Protein AF-A0A7V9AIG6-F1 (afdb_monomer_lite)

Radius of gyration: 35.74 Å; chains: 1; bounding box: 87×29×85 Å

Sequence (107 aa):
FKVLAILLLLLLIAEIVLGLVTQGREAVPTLLVEATRLIVFAGLLWGAGDMTLMLIESNHDLRATRILVGRLNGRVTNLSERLDAATAQFGGGPPPAAPPSRDPPRT

Structure (mmCIF, N/CA/C/O backbone):
data_AF-A0A7V9AIG6-F1
#
_entry.id   AF-A0A7V9AIG6-F1
#
loop_
_atom_site.group_PDB
_atom_site.id
_atom_site.type_symbol
_atom_site.label_atom_id
_atom_site.label_alt_id
_atom_site.label_comp_id
_atom_site.label_asym_id
_atom_site.label_entity_id
_atom_site.label_seq_id
_atom_site.pdbx_PDB_ins_code
_atom_site.Cartn_x
_atom_site.Cartn_y
_atom_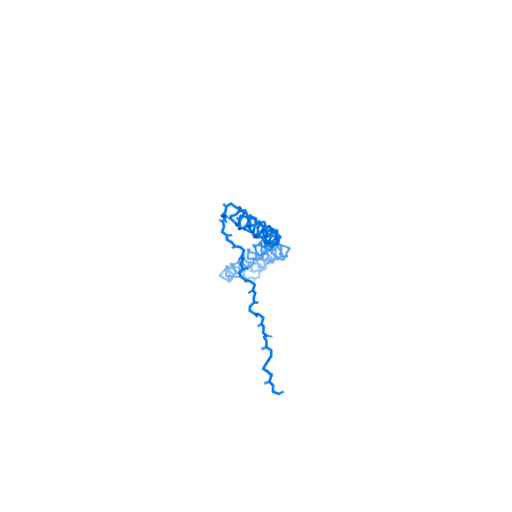site.Cartn_z
_atom_site.occupancy
_atom_site.B_iso_or_equiv
_atom_site.auth_seq_id
_atom_site.auth_comp_id
_atom_site.auth_asym_id
_atom_site.auth_atom_id
_atom_site.pdbx_PDB_model_num
ATOM 1 N N . PHE A 1 1 ? -0.105 -9.944 1.182 1.00 82.81 1 PHE A N 1
ATOM 2 C CA . PHE A 1 1 ? -0.010 -8.732 2.029 1.00 82.81 1 PHE A CA 1
ATOM 3 C C . PHE A 1 1 ? -1.371 -8.169 2.425 1.00 82.81 1 PHE A C 1
ATOM 5 O O . PHE A 1 1 ? -1.624 -8.095 3.619 1.00 82.81 1 PHE A O 1
AT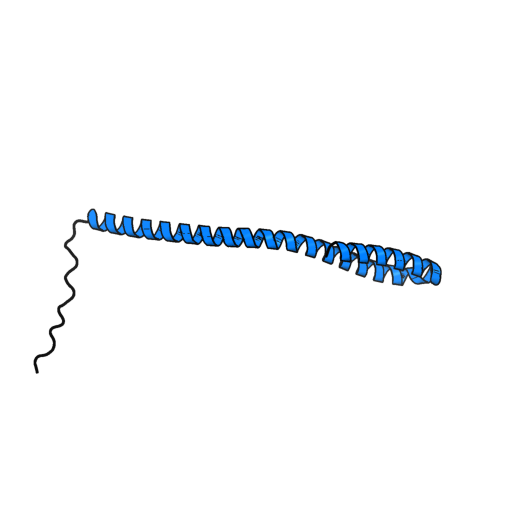OM 12 N N . LYS A 1 2 ? -2.286 -7.890 1.481 1.00 90.75 2 LYS A N 1
ATOM 13 C CA . LYS A 1 2 ? -3.661 -7.432 1.791 1.00 90.75 2 LYS A CA 1
ATOM 14 C C . LYS A 1 2 ? -4.419 -8.356 2.762 1.00 90.75 2 LYS A C 1
ATOM 16 O O . LYS A 1 2 ? -5.017 -7.871 3.710 1.00 90.75 2 LYS A O 1
ATOM 21 N N . VAL A 1 3 ? -4.301 -9.679 2.5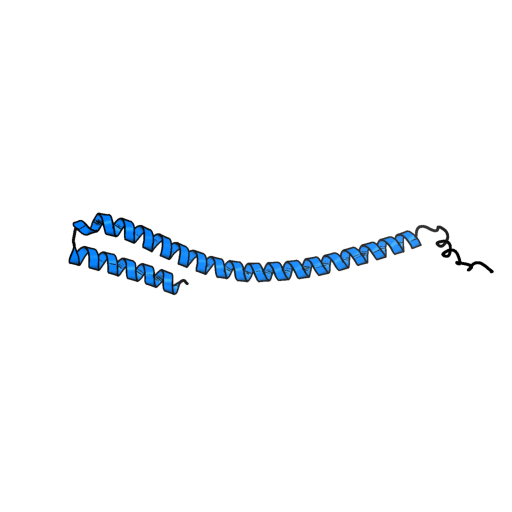99 1.00 94.75 3 VAL A N 1
ATOM 22 C CA . VAL A 1 3 ? -4.901 -10.661 3.528 1.00 94.75 3 VAL A CA 1
ATOM 23 C C . VAL A 1 3 ? -4.399 -10.472 4.961 1.00 94.75 3 VAL A C 1
ATOM 25 O O . VAL A 1 3 ? -5.198 -10.430 5.882 1.00 94.75 3 VAL A O 1
ATOM 28 N N . LEU A 1 4 ? -3.091 -10.297 5.158 1.00 95.31 4 LEU A N 1
ATOM 29 C CA . LEU A 1 4 ? -2.516 -10.108 6.490 1.00 95.31 4 LEU A CA 1
ATOM 30 C C . LEU A 1 4 ? -2.933 -8.761 7.109 1.00 95.31 4 LEU A C 1
ATOM 32 O O . LEU A 1 4 ? -3.209 -8.715 8.300 1.00 95.31 4 LEU A O 1
ATOM 36 N N . ALA A 1 5 ? -3.068 -7.693 6.312 1.00 94.88 5 ALA A N 1
ATOM 37 C CA . ALA A 1 5 ? -3.640 -6.425 6.781 1.00 94.88 5 ALA A CA 1
ATOM 38 C C . ALA A 1 5 ? -5.093 -6.590 7.264 1.00 94.88 5 ALA A C 1
ATOM 40 O O . ALA A 1 5 ? -5.457 -6.076 8.318 1.00 94.88 5 ALA A O 1
ATOM 41 N N . ILE A 1 6 ? -5.907 -7.350 6.521 1.00 96.62 6 ILE A N 1
ATOM 42 C CA . ILE A 1 6 ? -7.284 -7.679 6.915 1.00 96.62 6 ILE A CA 1
ATOM 43 C C . ILE A 1 6 ? -7.286 -8.514 8.198 1.00 96.62 6 ILE A C 1
ATOM 45 O O . ILE A 1 6 ? -8.064 -8.233 9.104 1.00 96.62 6 ILE A O 1
ATOM 49 N N . LEU A 1 7 ? -6.392 -9.498 8.312 1.00 97.06 7 LEU A N 1
ATOM 50 C CA . LEU A 1 7 ? -6.250 -10.291 9.532 1.00 97.06 7 LEU A CA 1
ATOM 51 C C . LEU A 1 7 ? -5.872 -9.421 10.736 1.00 97.06 7 LEU A C 1
ATOM 53 O O . LEU A 1 7 ? -6.442 -9.626 11.798 1.00 97.06 7 LEU A O 1
ATOM 57 N N . LEU A 1 8 ? -4.988 -8.427 10.586 1.00 96.44 8 LEU A N 1
ATOM 58 C CA . LEU A 1 8 ? -4.660 -7.487 11.670 1.00 96.44 8 LEU A CA 1
ATOM 59 C C . LEU A 1 8 ? -5.864 -6.638 12.094 1.00 96.44 8 LEU A C 1
ATOM 61 O O . LEU A 1 8 ? -6.053 -6.406 13.283 1.00 96.44 8 LEU A O 1
ATOM 65 N N . LEU A 1 9 ? -6.698 -6.210 11.146 1.00 96.19 9 LEU A N 1
ATOM 66 C CA . LEU A 1 9 ? -7.955 -5.511 11.436 1.00 96.19 9 LEU A CA 1
ATOM 67 C C . LEU A 1 9 ? -8.954 -6.406 12.180 1.00 96.19 9 LEU A C 1
ATOM 69 O O . LEU A 1 9 ? -9.600 -5.956 13.121 1.00 96.19 9 LEU A O 1
ATOM 73 N N . LEU A 1 10 ? -9.058 -7.679 11.797 1.00 97.69 10 LEU A N 1
ATOM 74 C CA . LEU A 1 10 ? -9.880 -8.650 12.522 1.00 97.69 10 LEU A CA 1
ATOM 75 C C . LEU A 1 10 ? -9.332 -8.908 13.929 1.00 97.69 10 LEU A C 1
ATOM 77 O O . LEU A 1 10 ? -10.108 -8.969 14.881 1.00 97.69 10 LEU A O 1
ATOM 81 N N . LEU A 1 11 ? -8.008 -9.004 14.070 1.00 96.94 11 LEU A N 1
ATOM 82 C CA . LEU A 1 11 ? -7.348 -9.160 15.363 1.00 96.94 11 LEU A CA 1
ATOM 83 C C . LEU A 1 11 ? -7.617 -7.952 16.266 1.00 96.94 11 LEU A C 1
ATOM 85 O O . LEU A 1 11 ? -7.957 -8.131 17.426 1.00 96.94 11 LEU A O 1
ATOM 89 N N . LEU A 1 12 ? -7.553 -6.737 15.716 1.00 96.56 12 LEU A N 1
ATOM 90 C CA . LEU A 1 12 ? -7.886 -5.506 16.428 1.00 96.56 12 LEU A CA 1
ATOM 91 C C . LEU A 1 12 ? -9.319 -5.528 16.975 1.00 96.56 12 LEU A C 1
ATOM 93 O O . LEU A 1 12 ? -9.552 -5.161 18.123 1.00 96.56 12 LEU A O 1
ATOM 97 N N . ILE A 1 13 ? -10.286 -5.972 16.170 1.00 97.19 13 ILE A N 1
ATOM 98 C CA . ILE A 1 13 ? -11.676 -6.098 16.627 1.00 97.19 13 ILE A CA 1
ATOM 99 C C . ILE A 1 13 ? -11.763 -7.113 17.773 1.00 97.19 13 ILE A C 1
ATOM 101 O O . ILE A 1 13 ? -12.428 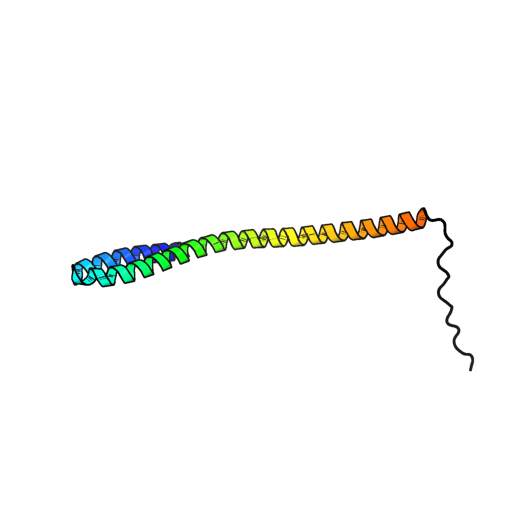-6.846 18.774 1.00 97.19 13 ILE A O 1
ATOM 105 N N . ALA A 1 14 ? -11.074 -8.251 17.652 1.00 96.62 14 ALA A N 1
ATOM 106 C CA . ALA A 1 14 ? -11.033 -9.260 18.704 1.00 96.62 14 ALA A CA 1
ATOM 107 C C . ALA A 1 14 ? -10.414 -8.716 20.004 1.00 96.62 14 ALA A C 1
ATOM 109 O O . ALA A 1 14 ? -10.988 -8.928 21.069 1.00 96.62 14 ALA A O 1
ATOM 110 N N . GLU A 1 15 ? -9.308 -7.974 19.917 1.00 94.44 15 GLU A N 1
ATOM 111 C CA . GLU A 1 15 ? -8.620 -7.333 21.048 1.00 94.44 15 GLU A CA 1
ATOM 112 C C . GLU A 1 15 ? -9.541 -6.349 21.777 1.00 94.44 15 GLU A C 1
ATOM 114 O O . GLU A 1 15 ? -9.682 -6.408 22.995 1.00 94.44 15 GLU A O 1
ATOM 119 N N . ILE A 1 16 ? -10.242 -5.489 21.028 1.00 94.50 16 ILE A N 1
ATOM 120 C CA . ILE A 1 16 ? -11.191 -4.522 21.595 1.00 94.50 16 ILE A CA 1
ATOM 121 C C . ILE A 1 16 ? -12.307 -5.247 22.351 1.00 94.50 16 ILE A C 1
ATOM 123 O O . ILE A 1 16 ? -12.639 -4.865 23.474 1.00 94.50 16 ILE A O 1
ATOM 127 N N . VAL A 1 17 ? -12.876 -6.305 21.763 1.00 95.94 17 VAL A N 1
ATOM 128 C CA . VAL A 1 17 ? -13.934 -7.096 22.408 1.00 95.94 17 VAL A CA 1
ATOM 129 C C . VAL A 1 17 ? -13.403 -7.794 23.662 1.00 95.94 17 VAL A C 1
ATOM 131 O O . VAL A 1 17 ? -14.029 -7.690 24.715 1.00 95.94 17 VAL A O 1
ATOM 134 N N . LEU A 1 18 ? -12.247 -8.462 23.590 1.00 94.44 18 LEU A N 1
ATOM 135 C CA . LEU A 1 18 ? -11.650 -9.151 24.738 1.00 94.44 18 LEU A CA 1
ATOM 136 C C . LEU A 1 18 ? -11.283 -8.181 25.864 1.00 94.44 18 LEU A C 1
ATOM 138 O O . LEU A 1 18 ? -11.596 -8.447 27.025 1.00 94.44 18 LEU A O 1
ATOM 142 N N . GLY A 1 19 ? -10.650 -7.055 25.538 1.00 92.31 19 GLY A N 1
ATOM 143 C CA . GLY A 1 19 ? -10.250 -6.041 26.512 1.00 92.31 19 GLY A CA 1
ATOM 144 C C . GLY A 1 19 ? -11.455 -5.441 27.232 1.00 92.31 19 GLY A C 1
ATOM 145 O O . GLY A 1 19 ? -11.460 -5.339 28.459 1.00 92.31 19 GLY A O 1
ATOM 146 N N . LEU A 1 20 ? -12.532 -5.143 26.498 1.00 93.75 20 LEU A N 1
ATOM 147 C CA . LEU A 1 20 ? -13.775 -4.647 27.094 1.00 93.75 20 LEU A CA 1
ATOM 148 C C . LEU A 1 20 ? -14.478 -5.701 27.959 1.00 93.75 20 LEU A C 1
ATOM 150 O O . LEU A 1 20 ? -14.985 -5.360 29.024 1.00 93.75 20 LEU A O 1
ATOM 154 N N . VAL A 1 21 ? -14.508 -6.968 27.535 1.00 95.69 21 VAL A N 1
ATOM 155 C CA . VAL A 1 21 ? -15.159 -8.053 28.294 1.00 95.69 21 VAL A CA 1
ATOM 156 C C . VAL A 1 21 ? -14.398 -8.391 29.579 1.00 95.69 21 VAL A C 1
ATOM 158 O O . VAL A 1 21 ? -15.024 -8.686 30.593 1.00 95.69 21 VAL A O 1
ATOM 161 N N . THR A 1 22 ? -13.064 -8.359 29.555 1.00 94.31 22 THR A N 1
ATOM 162 C CA . THR A 1 22 ? -12.231 -8.811 30.684 1.00 94.31 22 THR A CA 1
ATOM 163 C C . THR A 1 22 ? -11.918 -7.712 31.695 1.00 94.31 22 THR A C 1
ATOM 165 O O . THR A 1 22 ? -11.910 -7.974 32.894 1.00 94.31 22 THR A O 1
ATOM 168 N N . GLN A 1 23 ? -11.657 -6.491 31.227 1.00 90.19 23 GLN A N 1
ATOM 169 C CA . GLN A 1 23 ? -11.136 -5.384 32.040 1.00 90.19 23 GLN A CA 1
ATOM 170 C C . GLN A 1 23 ? -12.044 -4.141 31.996 1.00 90.19 23 GLN A C 1
ATOM 172 O O . GLN A 1 23 ? -11.865 -3.193 32.763 1.00 90.19 23 GLN A O 1
ATOM 177 N N . GLY A 1 24 ? -13.048 -4.116 31.113 1.00 90.12 24 GLY A N 1
ATOM 178 C CA . GLY A 1 24 ? -14.030 -3.038 31.048 1.00 90.12 24 GLY A CA 1
ATOM 179 C C . GLY A 1 24 ? -13.401 -1.676 30.744 1.00 90.12 24 GLY A C 1
ATOM 180 O O . GLY A 1 24 ? -12.723 -1.493 29.735 1.00 90.12 24 GLY A O 1
ATOM 181 N N . ARG A 1 25 ? -13.660 -0.687 31.609 1.00 89.75 25 ARG A N 1
ATOM 182 C CA . ARG A 1 25 ? -13.190 0.699 31.417 1.00 89.75 25 ARG A CA 1
ATOM 183 C C . ARG A 1 25 ? -11.697 0.885 31.681 1.00 89.75 25 ARG A C 1
ATOM 185 O O . ARG A 1 25 ? -11.132 1.856 31.188 1.00 89.75 25 ARG A O 1
ATOM 192 N N . GLU A 1 26 ? -11.062 -0.022 32.415 1.00 92.19 26 GLU A N 1
ATOM 193 C CA . GLU A 1 26 ? -9.629 0.074 32.720 1.00 92.19 26 GLU A CA 1
ATOM 194 C C . GLU A 1 26 ? -8.755 -0.250 31.500 1.00 92.19 26 GLU A C 1
ATOM 196 O O . GLU A 1 26 ? -7.648 0.269 31.386 1.00 92.19 26 GLU A O 1
ATOM 201 N N . ALA A 1 27 ? -9.279 -1.013 30.533 1.00 90.38 27 ALA A N 1
ATOM 202 C CA . ALA A 1 27 ? -8.572 -1.339 29.294 1.00 90.38 27 ALA A CA 1
ATOM 203 C C . ALA A 1 27 ? -8.500 -0.181 28.288 1.00 90.38 27 ALA A C 1
ATOM 205 O O . ALA A 1 27 ? -7.683 -0.223 27.372 1.00 90.38 27 ALA A O 1
ATOM 206 N N . VAL A 1 28 ? -9.335 0.855 28.427 1.00 91.25 28 VAL A N 1
ATOM 207 C CA . VAL A 1 28 ? -9.454 1.956 27.451 1.00 91.25 28 VAL A CA 1
ATOM 208 C C . VAL A 1 28 ? -8.108 2.609 27.086 1.00 91.25 28 VAL A C 1
ATOM 210 O O . VAL A 1 28 ? -7.828 2.710 25.890 1.00 91.25 28 VAL A O 1
ATOM 213 N N . PRO A 1 29 ? -7.252 3.041 28.037 1.00 92.06 29 PRO A N 1
ATOM 214 C CA . PRO A 1 29 ? -5.962 3.642 27.688 1.00 92.06 29 PRO A CA 1
ATOM 215 C C . PRO A 1 29 ? -5.031 2.678 26.936 1.00 92.06 29 PRO A C 1
ATOM 217 O O . PRO A 1 29 ? -4.395 3.088 25.966 1.00 92.06 29 PRO A O 1
ATOM 220 N N . THR A 1 30 ? -4.983 1.402 27.326 1.00 93.50 30 THR A N 1
ATOM 221 C CA . THR A 1 30 ? -4.145 0.383 26.669 1.00 93.50 30 THR A CA 1
ATOM 222 C C . THR A 1 30 ? -4.646 0.067 25.261 1.00 93.50 30 THR A C 1
ATOM 224 O O . THR A 1 30 ? -3.875 0.125 24.301 1.00 93.50 30 THR A O 1
ATOM 227 N N . LEU A 1 31 ? -5.955 -0.163 25.117 1.00 92.50 31 LEU A N 1
ATOM 228 C CA . LEU A 1 31 ? -6.597 -0.463 23.839 1.00 92.50 31 LEU A CA 1
ATOM 229 C C . LEU A 1 31 ? -6.387 0.655 22.819 1.00 92.50 31 LEU A C 1
ATOM 231 O O . LEU A 1 31 ? -6.210 0.366 21.644 1.00 92.50 31 LEU A O 1
ATOM 235 N N . LEU A 1 32 ? -6.363 1.927 23.232 1.00 94.25 32 LEU A N 1
ATOM 236 C CA . LEU A 1 32 ? -6.091 3.040 22.315 1.00 94.25 32 LEU A CA 1
ATOM 237 C C . LEU A 1 32 ? -4.673 2.988 21.732 1.00 94.25 32 LEU A C 1
ATOM 239 O O . LEU A 1 32 ? -4.484 3.230 20.535 1.00 94.25 32 LEU A O 1
ATOM 243 N N . VAL A 1 33 ? -3.677 2.661 22.558 1.00 95.62 33 VAL A N 1
ATOM 244 C CA . VAL A 1 33 ? -2.278 2.549 22.121 1.00 95.62 33 VAL A CA 1
ATOM 245 C C . VAL A 1 33 ? -2.105 1.353 21.186 1.00 95.62 33 VAL A C 1
ATOM 247 O O . VAL A 1 33 ? -1.546 1.493 20.093 1.00 95.62 33 VAL A O 1
ATOM 250 N N . GLU A 1 34 ? -2.626 0.190 21.573 1.00 94.31 34 GLU A N 1
ATOM 251 C CA . GLU A 1 34 ? -2.554 -1.032 20.766 1.00 94.31 34 GLU A CA 1
ATOM 252 C C . GLU A 1 34 ? -3.342 -0.902 19.462 1.00 94.31 34 GLU A C 1
ATOM 254 O O . GLU A 1 34 ? -2.823 -1.246 18.396 1.00 94.31 34 GLU A O 1
ATOM 259 N N . ALA A 1 35 ? -4.535 -0.303 19.509 1.00 95.25 35 ALA A N 1
ATOM 260 C CA . ALA A 1 35 ? -5.341 -0.031 18.326 1.00 95.25 35 ALA A CA 1
ATOM 261 C C . ALA A 1 35 ? -4.612 0.865 17.337 1.00 95.25 35 ALA A C 1
ATOM 263 O O . ALA A 1 35 ? -4.548 0.546 16.151 1.00 95.25 35 ALA A O 1
ATOM 264 N N . THR A 1 36 ? -4.004 1.951 17.815 1.00 96.75 36 THR A N 1
ATOM 265 C CA . THR A 1 36 ? -3.224 2.852 16.960 1.00 96.75 36 THR A CA 1
ATOM 266 C C . THR A 1 36 ? -2.098 2.093 16.264 1.00 96.75 36 THR A C 1
ATOM 268 O O . THR A 1 36 ? -1.926 2.203 15.049 1.00 96.75 36 THR A O 1
ATOM 271 N N . ARG A 1 37 ? -1.362 1.261 17.009 1.00 96.19 37 ARG A N 1
ATOM 272 C CA . ARG A 1 37 ? -0.272 0.450 16.458 1.00 96.19 37 ARG A CA 1
ATOM 273 C C . ARG A 1 37 ? -0.778 -0.526 15.394 1.00 96.19 37 ARG A C 1
ATOM 275 O O . ARG A 1 37 ? -0.205 -0.576 14.307 1.00 96.19 37 ARG A O 1
ATOM 282 N N . LEU A 1 38 ? -1.847 -1.269 15.678 1.00 96.56 38 LEU A N 1
ATOM 283 C CA . LEU A 1 38 ? -2.430 -2.237 14.745 1.00 96.56 38 LEU A CA 1
ATOM 284 C C . LEU A 1 38 ? -2.985 -1.564 13.486 1.00 96.56 38 LEU A C 1
ATOM 286 O O . LEU A 1 38 ? -2.743 -2.062 12.387 1.00 96.56 38 LEU A O 1
ATOM 290 N N . ILE A 1 39 ? -3.648 -0.412 13.619 1.00 97.06 39 ILE A N 1
ATOM 291 C CA . ILE A 1 39 ? -4.153 0.375 12.483 1.00 97.06 39 ILE A CA 1
ATOM 292 C C . ILE A 1 39 ? -2.997 0.832 11.592 1.00 97.06 39 ILE A C 1
ATOM 294 O O . ILE A 1 39 ? -3.054 0.651 10.375 1.00 97.06 39 ILE A O 1
ATOM 298 N N . VAL A 1 40 ? -1.929 1.379 12.179 1.00 97.62 40 VAL A N 1
ATOM 299 C CA . VAL A 1 40 ? -0.749 1.817 11.420 1.00 97.62 40 VAL A CA 1
ATOM 300 C C . VAL A 1 40 ? -0.102 0.634 10.700 1.00 97.62 40 VAL A C 1
ATOM 302 O O . VAL A 1 40 ? 0.158 0.727 9.502 1.00 97.62 40 VAL A O 1
ATOM 305 N N . PHE A 1 41 ? 0.104 -0.502 11.373 1.00 97.44 41 PHE A N 1
ATOM 306 C CA . PHE A 1 41 ? 0.662 -1.696 10.728 1.00 97.44 41 PHE A CA 1
ATOM 307 C C . PHE A 1 41 ? -0.229 -2.236 9.609 1.00 97.44 41 PHE A C 1
ATOM 309 O O . PHE A 1 41 ? 0.283 -2.585 8.545 1.00 97.44 41 PHE A O 1
ATOM 316 N N . ALA A 1 42 ? -1.546 -2.279 9.810 1.00 97.00 42 ALA A N 1
ATOM 317 C CA . ALA A 1 42 ? -2.490 -2.710 8.785 1.00 97.00 42 ALA A CA 1
ATOM 318 C C . ALA A 1 42 ? -2.444 -1.783 7.560 1.00 97.00 42 ALA A C 1
ATOM 320 O O . ALA A 1 42 ? -2.346 -2.266 6.431 1.00 97.00 42 ALA A O 1
ATOM 321 N N . GLY A 1 43 ? -2.436 -0.464 7.777 1.00 96.38 43 GLY A N 1
ATOM 322 C CA . GLY A 1 43 ? -2.310 0.535 6.715 1.00 96.38 43 GLY A CA 1
ATOM 323 C C . GLY A 1 43 ? -0.990 0.421 5.953 1.00 96.38 43 GLY A C 1
ATOM 324 O O . GLY A 1 43 ? -0.989 0.412 4.722 1.00 96.38 43 GLY A O 1
ATOM 325 N N . LEU A 1 44 ? 0.127 0.243 6.665 1.00 96.81 44 LEU A N 1
ATOM 326 C CA . LEU A 1 44 ? 1.439 0.022 6.054 1.00 96.81 44 LEU A CA 1
ATOM 327 C C . LEU A 1 44 ? 1.469 -1.259 5.219 1.00 96.81 44 LEU A C 1
ATOM 329 O O . LEU A 1 44 ? 1.950 -1.231 4.091 1.00 96.81 44 LEU A O 1
ATOM 333 N N . LEU A 1 45 ? 0.929 -2.373 5.722 1.00 95.69 45 LEU A N 1
ATOM 334 C CA . LEU A 1 45 ? 0.855 -3.622 4.957 1.00 95.69 45 LEU A CA 1
ATOM 335 C C . LEU A 1 45 ? -0.024 -3.490 3.715 1.00 95.69 45 LEU A C 1
ATOM 337 O O . LEU A 1 45 ? 0.275 -4.092 2.679 1.00 95.69 45 LEU A O 1
ATOM 341 N N . TRP A 1 46 ? -1.123 -2.748 3.830 1.00 95.06 46 TRP A N 1
ATOM 342 C CA . TRP A 1 46 ? -2.015 -2.500 2.710 1.00 95.06 46 TRP A CA 1
ATOM 343 C C . TRP A 1 46 ? -1.311 -1.681 1.631 1.00 95.06 46 TRP A C 1
ATOM 345 O O . TRP A 1 46 ? -1.227 -2.123 0.484 1.00 95.06 46 TRP A O 1
ATOM 355 N N . GLY A 1 47 ? -0.743 -0.538 2.021 1.00 95.69 47 GLY A N 1
ATOM 356 C CA . GLY A 1 47 ? -0.009 0.359 1.135 1.00 95.69 47 GLY A CA 1
ATOM 357 C C . GLY A 1 47 ? 1.220 -0.302 0.517 1.00 95.69 47 GLY A C 1
ATOM 358 O O . GLY A 1 47 ? 1.414 -0.202 -0.686 1.00 95.69 47 GLY A O 1
ATOM 359 N N . ALA A 1 48 ? 2.004 -1.061 1.284 1.00 95.44 48 ALA A N 1
ATOM 360 C CA . ALA A 1 48 ? 3.153 -1.804 0.762 1.00 95.44 48 ALA A CA 1
ATOM 361 C C . ALA A 1 48 ? 2.736 -2.872 -0.261 1.00 95.44 48 ALA A C 1
ATOM 363 O O . ALA A 1 48 ? 3.411 -3.074 -1.272 1.00 95.44 48 ALA A O 1
ATOM 364 N N . GLY A 1 49 ? 1.602 -3.540 -0.025 1.00 93.38 49 GLY A N 1
ATOM 365 C CA . GLY A 1 49 ? 1.024 -4.471 -0.990 1.00 93.38 49 GLY A CA 1
ATOM 366 C C . GLY A 1 49 ? 0.632 -3.787 -2.300 1.00 93.38 49 GLY A C 1
ATOM 367 O O . GLY A 1 49 ? 0.843 -4.359 -3.365 1.00 93.38 49 GLY A O 1
ATOM 368 N N . ASP A 1 50 ? 0.100 -2.569 -2.222 1.00 94.56 50 ASP A N 1
ATOM 369 C CA . ASP A 1 50 ? -0.270 -1.766 -3.389 1.00 94.56 50 ASP A CA 1
ATOM 370 C C . ASP A 1 50 ? 0.957 -1.216 -4.131 1.00 94.56 50 ASP A C 1
ATOM 372 O O . ASP A 1 50 ? 1.095 -1.395 -5.340 1.00 94.56 50 ASP A O 1
ATOM 376 N N . MET A 1 51 ? 1.927 -0.678 -3.388 1.00 95.12 51 MET A N 1
ATOM 377 C CA . MET A 1 51 ? 3.207 -0.215 -3.925 1.00 95.12 51 MET A CA 1
ATOM 378 C C . MET A 1 51 ? 3.975 -1.324 -4.640 1.00 95.12 51 MET A C 1
ATOM 380 O O . MET A 1 51 ? 4.632 -1.058 -5.638 1.00 95.12 51 MET A O 1
ATOM 384 N N . THR A 1 52 ? 3.891 -2.569 -4.168 1.00 95.12 52 THR A N 1
ATOM 385 C CA . THR A 1 52 ? 4.560 -3.699 -4.829 1.00 95.12 52 THR A CA 1
ATOM 386 C C . THR A 1 52 ? 4.043 -3.895 -6.253 1.00 95.12 52 THR A C 1
ATOM 388 O O . THR A 1 52 ? 4.841 -4.109 -7.161 1.00 95.12 52 THR A O 1
ATOM 391 N N . LEU A 1 53 ? 2.729 -3.783 -6.466 1.00 93.62 53 LEU A N 1
ATOM 392 C CA . LEU A 1 53 ? 2.133 -3.902 -7.800 1.00 93.62 53 LEU A CA 1
ATOM 393 C C . LEU A 1 53 ? 2.607 -2.765 -8.710 1.00 93.62 53 LEU A C 1
ATOM 395 O O . LEU A 1 53 ? 3.095 -3.023 -9.807 1.00 93.62 53 LEU A O 1
ATOM 399 N N . MET A 1 54 ? 2.588 -1.530 -8.203 1.00 95.12 54 MET A N 1
ATOM 400 C CA . MET A 1 54 ? 3.090 -0.367 -8.944 1.00 95.12 54 MET A CA 1
ATOM 401 C C . MET A 1 54 ? 4.579 -0.496 -9.296 1.00 95.12 54 MET A C 1
ATOM 403 O O . MET A 1 54 ? 5.002 -0.140 -10.393 1.00 95.12 54 MET A O 1
ATOM 407 N N . LEU A 1 55 ? 5.395 -1.029 -8.383 1.00 95.69 55 LEU A N 1
ATOM 408 C CA . LEU A 1 55 ? 6.826 -1.245 -8.610 1.00 95.69 55 LEU A CA 1
ATOM 409 C C . LEU A 1 55 ? 7.094 -2.315 -9.672 1.00 95.69 55 LEU A C 1
ATOM 411 O O . LEU A 1 55 ? 8.048 -2.183 -10.441 1.00 95.69 55 LEU A O 1
ATOM 415 N N . ILE A 1 56 ? 6.269 -3.362 -9.730 1.00 95.12 56 ILE A N 1
ATOM 416 C CA . ILE A 1 56 ? 6.371 -4.408 -10.755 1.00 95.12 56 ILE A CA 1
ATOM 417 C C . ILE A 1 56 ? 6.113 -3.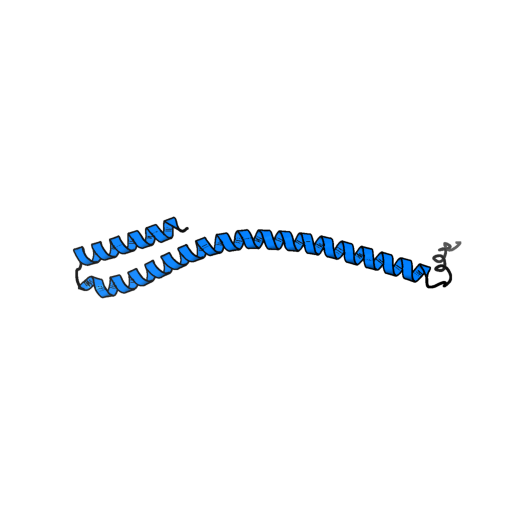812 -12.140 1.00 95.12 56 ILE A C 1
ATOM 419 O O . ILE A 1 56 ? 6.914 -4.015 -13.055 1.00 95.12 56 ILE A O 1
ATOM 423 N N . GLU A 1 57 ? 5.038 -3.040 -12.280 1.00 95.00 57 GLU A N 1
ATOM 424 C CA . GLU A 1 57 ? 4.694 -2.361 -13.533 1.00 95.00 57 GLU A CA 1
ATOM 425 C C . GLU A 1 57 ? 5.780 -1.349 -13.925 1.00 95.00 57 GLU A C 1
ATOM 427 O O . GLU A 1 57 ? 6.283 -1.369 -15.048 1.00 95.00 57 GLU A O 1
ATOM 432 N N . SER A 1 58 ? 6.266 -0.559 -12.964 1.00 96.06 58 SER A N 1
ATOM 433 C CA . SER A 1 58 ? 7.362 0.386 -13.190 1.00 96.06 58 SER A CA 1
ATOM 434 C C . SER A 1 58 ? 8.646 -0.300 -13.669 1.00 96.06 58 SER A C 1
ATOM 436 O O . SER A 1 58 ? 9.317 0.199 -14.573 1.00 96.06 58 SER A O 1
ATOM 438 N N . ASN A 1 59 ? 9.000 -1.472 -13.131 1.00 94.69 59 ASN A N 1
ATOM 439 C CA . ASN A 1 59 ? 10.183 -2.207 -13.584 1.00 94.69 59 ASN A CA 1
ATOM 440 C C . ASN A 1 59 ? 10.086 -2.605 -15.064 1.00 94.69 59 ASN A C 1
ATOM 442 O O . ASN A 1 59 ? 11.072 -2.516 -15.804 1.00 94.69 59 ASN A O 1
ATOM 446 N N . HIS A 1 60 ? 8.894 -3.010 -15.497 1.00 95.94 60 HIS A N 1
ATOM 447 C CA . HIS A 1 60 ? 8.633 -3.328 -16.891 1.00 95.94 60 HIS A CA 1
ATOM 448 C C . HIS A 1 60 ? 8.823 -2.096 -17.790 1.00 95.94 60 HIS A C 1
ATOM 450 O O . HIS A 1 60 ? 9.532 -2.172 -18.799 1.00 95.94 60 HIS A O 1
ATOM 456 N N . ASP A 1 61 ? 8.301 -0.941 -17.384 1.00 95.25 61 ASP A N 1
ATOM 457 C CA . ASP A 1 61 ? 8.441 0.312 -18.134 1.00 95.25 61 ASP A CA 1
ATOM 458 C C . ASP A 1 61 ? 9.893 0.801 -18.190 1.00 95.25 61 ASP A C 1
ATOM 460 O O . ASP A 1 61 ? 10.369 1.269 -19.230 1.00 95.25 61 ASP A O 1
ATOM 464 N N . LEU A 1 62 ? 10.654 0.614 -17.109 1.00 95.69 62 LEU A N 1
ATOM 465 C CA . LEU A 1 62 ? 12.092 0.898 -17.072 1.00 95.69 62 LEU A CA 1
ATOM 466 C C . LEU A 1 62 ? 12.870 -0.006 -18.031 1.00 95.69 62 LEU A C 1
ATOM 468 O O . LEU A 1 62 ? 13.778 0.454 -18.733 1.00 95.69 62 LEU A O 1
ATOM 472 N N . ARG A 1 63 ? 12.510 -1.291 -18.104 1.00 95.25 63 ARG A N 1
ATOM 473 C CA . ARG A 1 63 ? 13.094 -2.227 -19.072 1.00 95.25 63 ARG A CA 1
ATOM 474 C C . ARG A 1 63 ? 12.767 -1.806 -20.503 1.00 95.25 63 ARG A C 1
ATOM 476 O O . ARG A 1 63 ? 13.672 -1.779 -21.338 1.00 95.25 63 ARG A O 1
ATOM 483 N N . ALA A 1 64 ? 11.516 -1.447 -20.782 1.00 97.06 64 ALA A N 1
ATOM 484 C CA . ALA A 1 64 ? 11.094 -0.967 -22.096 1.00 97.06 64 ALA A CA 1
ATOM 485 C C . ALA A 1 64 ? 11.846 0.313 -22.495 1.00 97.06 64 ALA A C 1
ATOM 487 O O . ALA A 1 64 ? 12.392 0.400 -23.597 1.00 97.06 64 ALA A O 1
ATOM 488 N N . THR A 1 65 ? 11.973 1.258 -21.564 1.00 97.31 65 THR A N 1
ATOM 489 C CA . THR A 1 65 ? 12.720 2.508 -21.750 1.00 97.31 65 THR A CA 1
ATOM 490 C C . THR A 1 65 ? 14.190 2.235 -22.052 1.00 97.31 65 THR A C 1
ATOM 492 O O . THR A 1 65 ? 14.730 2.787 -23.008 1.00 97.31 65 THR A O 1
ATOM 495 N N . ARG A 1 66 ? 14.841 1.324 -21.315 1.00 95.75 66 ARG A N 1
ATOM 496 C CA . ARG A 1 66 ? 16.239 0.940 -21.576 1.00 95.75 66 ARG A CA 1
ATOM 497 C C . ARG A 1 66 ? 16.424 0.379 -22.988 1.00 95.75 66 ARG A C 1
ATOM 499 O O . ARG A 1 66 ? 17.389 0.736 -23.662 1.00 95.75 66 ARG A O 1
ATOM 506 N N . ILE A 1 67 ? 15.503 -0.467 -23.452 1.00 97.38 67 ILE A N 1
ATOM 507 C CA . ILE A 1 67 ? 15.540 -1.011 -24.818 1.00 97.38 67 ILE A CA 1
ATOM 508 C C . ILE A 1 67 ? 15.357 0.111 -25.846 1.00 97.38 67 ILE A C 1
ATOM 510 O O . ILE A 1 67 ? 16.100 0.173 -26.826 1.00 97.38 67 ILE A O 1
ATOM 514 N N . LEU A 1 68 ? 14.400 1.016 -25.627 1.00 96.81 68 LEU A N 1
ATOM 515 C CA . LEU A 1 68 ? 14.129 2.129 -26.535 1.00 96.81 68 LEU A CA 1
ATOM 516 C C . LEU A 1 68 ? 15.336 3.065 -26.658 1.00 96.81 68 LEU A C 1
ATOM 518 O O . LEU A 1 68 ? 15.747 3.382 -27.773 1.00 96.81 68 LEU A O 1
ATOM 522 N N . VAL A 1 69 ? 15.935 3.445 -25.529 1.00 97.75 69 VAL A N 1
ATOM 523 C CA . VAL A 1 69 ? 17.140 4.283 -25.474 1.00 97.75 69 VAL A CA 1
ATOM 524 C C . VAL A 1 69 ? 18.305 3.604 -26.190 1.00 97.75 69 VAL A C 1
ATOM 526 O O . VAL A 1 69 ? 18.978 4.250 -26.989 1.00 97.75 69 VAL A O 1
ATOM 529 N N . GLY A 1 70 ? 18.502 2.295 -26.000 1.00 96.75 70 GLY A N 1
ATOM 530 C CA . GLY A 1 70 ? 19.525 1.541 -26.732 1.00 96.75 70 GLY A CA 1
ATOM 531 C C . GLY A 1 70 ? 19.330 1.597 -28.251 1.00 96.75 70 GLY A C 1
ATOM 532 O O . GLY A 1 70 ? 20.281 1.833 -28.997 1.00 96.75 70 GLY A O 1
ATOM 533 N N . ARG A 1 71 ? 18.084 1.456 -28.723 1.00 95.88 71 ARG A N 1
ATOM 534 C CA . ARG A 1 71 ? 17.748 1.564 -30.156 1.00 95.88 71 ARG A CA 1
ATOM 535 C C . ARG A 1 71 ? 17.928 2.983 -30.695 1.00 95.88 71 ARG A C 1
ATOM 537 O O . ARG A 1 71 ? 18.381 3.143 -31.826 1.00 95.88 71 ARG A O 1
ATOM 544 N N . LEU A 1 72 ? 17.560 3.998 -29.915 1.00 96.75 72 LEU A N 1
ATOM 545 C CA . LEU A 1 72 ? 17.748 5.410 -30.258 1.00 96.75 72 LEU A CA 1
ATOM 546 C C . LEU A 1 72 ? 19.230 5.745 -30.399 1.00 96.75 72 LEU A C 1
ATOM 548 O O . LEU A 1 72 ? 19.617 6.308 -31.417 1.00 96.75 72 LEU A O 1
ATOM 552 N N . ASN A 1 73 ? 20.051 5.320 -29.440 1.00 96.88 73 ASN A N 1
ATOM 553 C CA . ASN A 1 73 ? 21.490 5.544 -29.472 1.00 96.88 73 ASN A CA 1
ATOM 554 C C . ASN A 1 73 ? 22.119 4.960 -30.747 1.00 96.88 73 ASN A C 1
ATOM 556 O O . ASN A 1 73 ? 22.793 5.673 -31.479 1.00 96.88 73 ASN A O 1
ATOM 560 N N . GLY A 1 74 ? 21.787 3.710 -31.096 1.00 94.94 74 GLY A N 1
ATOM 561 C CA . GLY A 1 74 ? 22.274 3.096 -32.337 1.00 94.94 74 GLY A CA 1
ATOM 562 C C . GLY A 1 74 ? 21.842 3.841 -33.609 1.00 94.94 74 GLY A C 1
ATOM 563 O O . GLY A 1 74 ? 22.627 3.977 -34.544 1.00 94.94 74 GLY A O 1
ATOM 564 N N . ARG A 1 75 ? 20.612 4.376 -33.659 1.00 95.12 75 ARG A N 1
ATOM 565 C CA . ARG A 1 75 ? 20.165 5.210 -34.792 1.00 95.12 75 ARG A CA 1
ATOM 566 C C . ARG A 1 75 ? 20.915 6.536 -34.865 1.00 95.12 75 ARG A C 1
ATOM 568 O O . ARG A 1 75 ? 21.256 6.950 -35.966 1.00 95.12 75 ARG A O 1
ATOM 575 N N . VAL A 1 76 ? 21.156 7.186 -33.728 1.00 96.69 76 VAL A N 1
ATOM 576 C CA . VAL A 1 76 ? 21.907 8.448 -33.661 1.00 96.69 76 VAL A CA 1
ATOM 577 C C . VAL A 1 76 ? 23.344 8.236 -34.131 1.00 96.69 76 VAL A C 1
ATOM 579 O O . VAL A 1 76 ? 23.799 8.990 -34.983 1.00 96.69 76 VAL A O 1
ATOM 582 N N . THR A 1 77 ? 24.021 7.180 -33.673 1.00 95.12 77 THR A N 1
ATOM 583 C CA . THR A 1 77 ? 25.373 6.831 -34.142 1.00 95.12 77 THR A CA 1
ATOM 584 C C . THR A 1 77 ? 25.400 6.584 -35.650 1.00 95.12 77 THR A C 1
ATOM 586 O O . THR A 1 77 ? 26.174 7.226 -36.350 1.00 95.12 77 THR A O 1
ATOM 589 N N . ASN A 1 78 ? 24.490 5.758 -36.181 1.00 94.25 78 ASN A N 1
ATOM 590 C CA . ASN A 1 78 ? 24.410 5.501 -37.625 1.00 94.25 78 ASN A CA 1
ATOM 591 C C . ASN A 1 78 ? 24.124 6.772 -38.445 1.00 94.25 78 ASN A C 1
ATOM 593 O O . ASN A 1 78 ? 24.592 6.904 -39.575 1.00 94.25 78 ASN A O 1
ATOM 597 N N . LEU A 1 79 ? 23.309 7.693 -37.919 1.00 94.19 79 LEU A N 1
ATOM 598 C CA . LEU A 1 79 ? 23.055 8.981 -38.565 1.00 94.19 79 LEU A CA 1
ATOM 599 C C . LEU A 1 79 ? 24.301 9.868 -38.536 1.00 94.19 79 LEU A C 1
ATOM 601 O O . LEU A 1 79 ? 24.610 10.459 -39.564 1.00 94.19 79 LEU A O 1
ATOM 605 N N . SER A 1 80 ? 25.023 9.920 -37.413 1.00 93.56 80 SER A N 1
ATOM 606 C CA . SER A 1 80 ? 26.306 10.627 -37.307 1.00 93.56 80 SER A CA 1
ATOM 607 C C . SER A 1 80 ? 27.293 10.116 -38.351 1.00 93.56 80 SER A C 1
ATOM 609 O O . SER A 1 80 ? 27.764 10.900 -39.162 1.00 93.56 80 SER A O 1
ATOM 611 N N . GLU A 1 81 ? 27.505 8.799 -38.430 1.00 92.50 81 GLU A N 1
ATOM 612 C CA . GLU A 1 81 ? 28.418 8.190 -39.408 1.00 92.50 81 GLU A CA 1
ATOM 613 C C . GLU A 1 81 ? 28.026 8.512 -40.857 1.00 92.50 81 GLU A C 1
ATOM 615 O O . GLU A 1 81 ? 28.880 8.784 -41.699 1.00 92.50 81 GLU A O 1
ATOM 620 N N . ARG A 1 82 ? 26.724 8.513 -41.169 1.00 90.56 82 ARG A N 1
ATOM 621 C CA . ARG A 1 82 ? 26.226 8.888 -42.502 1.00 90.56 82 ARG A CA 1
ATOM 622 C C . ARG A 1 82 ? 26.445 10.362 -42.812 1.00 90.56 82 ARG A C 1
ATOM 624 O O . ARG A 1 82 ? 26.748 10.687 -43.956 1.00 90.56 82 ARG A O 1
ATOM 631 N N . LEU A 1 83 ? 26.258 11.238 -41.830 1.00 90.44 83 LEU A N 1
ATOM 632 C CA . LEU A 1 83 ? 26.519 12.668 -41.974 1.00 90.44 83 LEU A CA 1
ATOM 633 C C . LEU A 1 83 ? 28.015 12.928 -42.148 1.00 90.44 83 LEU A C 1
ATOM 635 O O . LEU A 1 83 ? 28.379 13.705 -43.025 1.00 90.44 83 LEU A O 1
ATOM 639 N N . ASP A 1 84 ? 28.871 12.239 -41.397 1.00 89.56 84 ASP A N 1
ATOM 640 C CA . ASP A 1 84 ? 30.328 12.317 -41.532 1.00 89.56 84 ASP A CA 1
ATOM 641 C C . ASP A 1 84 ? 30.773 11.832 -42.921 1.00 89.56 84 ASP A C 1
ATOM 643 O O . ASP A 1 84 ? 31.538 12.513 -43.604 1.00 89.56 84 ASP A O 1
ATOM 647 N N . ALA A 1 85 ? 30.220 10.712 -43.400 1.00 87.50 85 ALA A N 1
ATOM 648 C CA . ALA A 1 85 ? 30.480 10.186 -44.740 1.00 87.50 85 ALA A CA 1
ATOM 649 C C . ALA A 1 85 ? 29.983 11.123 -45.853 1.00 87.50 85 ALA A C 1
ATOM 651 O O . ALA A 1 85 ? 30.694 11.352 -46.830 1.00 87.50 85 ALA A O 1
ATOM 652 N N . ALA A 1 86 ? 28.786 11.700 -45.709 1.00 86.50 86 ALA A N 1
ATOM 653 C CA . ALA A 1 86 ? 28.261 12.683 -46.653 1.00 86.50 86 ALA A CA 1
ATOM 654 C C . ALA A 1 86 ? 29.111 13.962 -46.646 1.00 86.50 86 ALA A C 1
ATOM 656 O O . ALA A 1 86 ? 29.450 14.483 -47.703 1.00 86.50 86 ALA A O 1
ATOM 657 N N . THR A 1 87 ? 29.526 14.439 -45.472 1.00 84.06 87 THR A N 1
ATOM 658 C CA . THR A 1 87 ? 30.406 15.610 -45.332 1.00 84.06 87 THR A CA 1
ATOM 659 C C . THR A 1 87 ? 31.760 15.361 -45.994 1.00 84.06 87 THR A C 1
ATOM 661 O O . THR A 1 87 ? 32.244 16.224 -46.723 1.00 84.06 87 THR A O 1
ATOM 664 N N . ALA A 1 88 ? 32.331 14.163 -45.837 1.00 78.69 88 ALA A N 1
ATOM 665 C CA . ALA A 1 88 ? 33.539 13.740 -46.546 1.00 78.69 88 ALA A CA 1
ATOM 666 C C . ALA A 1 88 ? 33.338 13.640 -48.072 1.00 78.69 88 ALA A C 1
ATOM 668 O O . ALA A 1 88 ? 34.281 13.835 -48.832 1.00 78.69 88 ALA A O 1
ATOM 669 N N . GLN A 1 89 ? 32.115 13.358 -48.529 1.00 72.06 89 GLN A N 1
ATOM 670 C CA . GLN A 1 89 ? 31.766 13.274 -49.949 1.00 72.06 89 GLN A CA 1
ATOM 671 C C . GLN A 1 89 ? 31.529 14.652 -50.597 1.00 72.06 89 GLN A C 1
ATOM 673 O O . GLN A 1 89 ? 31.881 14.843 -51.760 1.00 72.06 89 GLN A O 1
ATOM 678 N N . PHE A 1 90 ? 30.949 15.614 -49.869 1.00 66.44 90 PHE A N 1
ATOM 679 C CA . PHE A 1 90 ? 30.713 16.988 -50.341 1.00 66.44 90 PHE A CA 1
ATOM 680 C C . PHE A 1 90 ? 31.936 17.905 -50.165 1.00 66.44 90 PHE A C 1
ATOM 682 O O . PHE A 1 90 ? 32.119 18.845 -50.939 1.00 66.44 90 PHE A O 1
ATOM 689 N N . GLY A 1 91 ? 32.791 17.639 -49.175 1.00 61.78 91 GLY A N 1
ATOM 690 C CA . GLY A 1 91 ? 34.078 18.305 -48.993 1.00 61.78 91 GLY A CA 1
ATOM 691 C C . GLY A 1 91 ? 35.161 17.662 -49.855 1.00 61.78 91 GLY A C 1
ATOM 692 O O . GLY A 1 91 ? 35.929 16.847 -49.360 1.00 61.78 91 GLY A O 1
ATOM 693 N N . GLY A 1 92 ? 35.245 18.020 -51.137 1.00 55.62 92 GLY A N 1
ATOM 694 C CA . GLY A 1 92 ? 36.321 17.584 -52.037 1.00 55.62 92 GLY A CA 1
ATOM 695 C C . GLY A 1 92 ? 37.721 18.066 -51.615 1.00 55.62 92 GLY A C 1
ATOM 696 O O . GLY A 1 92 ? 38.252 19.005 -52.201 1.00 55.62 92 GLY A O 1
ATOM 697 N N . GLY A 1 93 ? 38.328 17.417 -50.620 1.00 60.31 93 GLY A N 1
ATOM 698 C CA . GLY A 1 93 ? 39.745 17.516 -50.244 1.00 60.31 93 GLY A CA 1
ATOM 699 C C . GLY A 1 93 ? 40.455 16.160 -50.407 1.00 60.31 93 GLY A C 1
ATOM 700 O O . GLY A 1 93 ? 39.790 15.127 -50.347 1.00 60.31 93 GLY A O 1
ATOM 701 N N . PRO A 1 94 ? 41.779 16.131 -50.667 1.00 64.50 94 PRO A N 1
ATOM 702 C CA . PRO A 1 94 ? 42.484 14.939 -51.147 1.00 64.50 94 PRO A CA 1
ATOM 703 C C . PRO A 1 94 ? 42.480 13.787 -50.124 1.00 64.50 94 PRO A C 1
ATOM 705 O O . PRO A 1 94 ? 42.351 14.037 -48.924 1.00 64.50 94 PRO A O 1
ATOM 708 N N . PRO A 1 95 ? 42.628 12.525 -50.585 1.00 68.06 95 PRO A N 1
ATOM 709 C CA . PRO A 1 95 ? 42.537 11.345 -49.728 1.00 68.06 95 PRO A CA 1
ATOM 710 C C . PRO A 1 95 ? 43.539 11.410 -48.565 1.00 68.06 95 PRO A C 1
ATOM 712 O O . PRO A 1 95 ? 44.628 11.970 -48.731 1.00 68.06 95 PRO A O 1
ATOM 715 N N . PRO A 1 96 ? 43.208 10.820 -47.399 1.00 72.50 96 PRO A N 1
ATOM 716 C CA . PRO A 1 96 ? 44.129 10.768 -46.273 1.00 72.50 96 PRO A CA 1
ATOM 717 C C . PRO A 1 96 ? 45.442 10.119 -46.718 1.00 72.50 96 PRO A C 1
ATOM 719 O O . PRO A 1 96 ? 45.440 9.052 -47.336 1.00 72.50 96 PRO A O 1
ATOM 722 N N . ALA A 1 97 ? 46.559 10.794 -46.430 1.00 69.19 97 ALA A N 1
ATOM 723 C CA . ALA A 1 97 ? 47.891 10.294 -46.731 1.00 69.19 97 ALA A CA 1
ATOM 724 C C . ALA A 1 97 ? 48.048 8.880 -46.158 1.00 69.19 97 ALA A C 1
ATOM 726 O O . ALA A 1 97 ? 47.718 8.635 -44.994 1.00 69.19 97 ALA A O 1
ATOM 727 N N . ALA A 1 98 ? 48.523 7.955 -46.996 1.00 70.50 98 ALA A N 1
ATOM 728 C CA . ALA A 1 98 ? 48.788 6.583 -46.597 1.00 70.50 98 ALA A CA 1
ATOM 729 C C . ALA A 1 98 ? 49.635 6.563 -45.308 1.00 70.50 98 ALA A C 1
ATOM 731 O O . ALA A 1 98 ? 50.555 7.379 -45.178 1.00 70.50 98 ALA A O 1
ATOM 732 N N . PRO A 1 99 ? 49.342 5.665 -44.348 1.00 74.94 99 PRO A N 1
ATOM 733 C CA . PRO A 1 99 ? 50.150 5.550 -43.141 1.00 74.94 99 PRO A CA 1
ATOM 734 C C . PRO A 1 99 ? 51.620 5.324 -43.531 1.00 74.94 99 PRO A C 1
ATOM 736 O O . PRO A 1 99 ? 51.877 4.555 -44.463 1.00 74.94 99 PRO A O 1
ATOM 739 N N . PRO A 1 100 ? 52.587 5.984 -42.863 1.00 70.44 100 PRO A N 1
ATOM 740 C CA . PRO A 1 100 ? 53.992 5.882 -43.230 1.00 70.44 100 PRO A CA 1
ATOM 741 C C . PRO A 1 100 ? 54.426 4.416 -43.193 1.00 70.44 100 PRO A C 1
ATOM 743 O O . PRO A 1 100 ? 54.274 3.738 -42.172 1.00 70.44 100 PRO A O 1
ATOM 746 N N . SER A 1 101 ? 54.950 3.926 -44.320 1.00 69.56 101 SER A N 1
ATOM 747 C CA . SER A 1 101 ? 55.570 2.610 -44.410 1.00 69.56 101 SER A CA 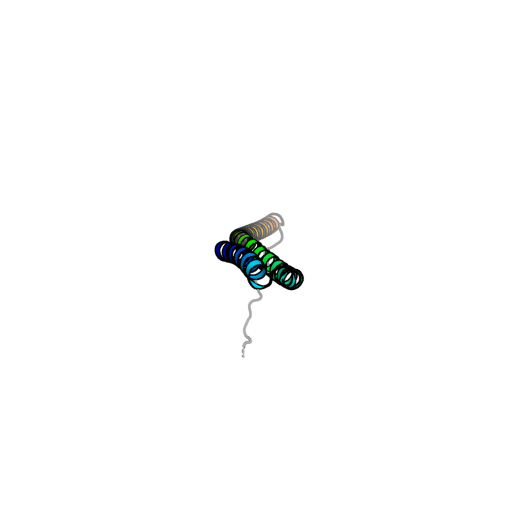1
ATOM 748 C C . SER A 1 101 ? 56.691 2.547 -43.379 1.00 69.56 101 SER A C 1
ATOM 750 O O . SER A 1 101 ? 57.677 3.278 -43.468 1.00 69.56 101 SER A O 1
ATOM 752 N N . ARG A 1 102 ? 56.523 1.700 -42.362 1.00 68.00 102 ARG A N 1
ATOM 753 C CA . ARG A 1 102 ? 57.613 1.352 -41.453 1.00 68.00 102 ARG A CA 1
ATOM 754 C C . ARG A 1 102 ? 58.628 0.538 -42.246 1.00 68.00 102 ARG A C 1
ATOM 756 O O . ARG A 1 102 ? 58.485 -0.677 -42.342 1.00 68.00 102 ARG A O 1
ATOM 763 N N . ASP A 1 103 ? 59.631 1.205 -42.804 1.00 70.19 103 ASP A N 1
ATOM 764 C CA . ASP A 1 103 ? 60.849 0.522 -43.220 1.00 70.19 103 ASP A CA 1
ATOM 765 C C . ASP A 1 103 ? 61.584 0.044 -41.958 1.00 70.19 103 ASP A C 1
ATOM 767 O O . ASP A 1 103 ? 61.847 0.850 -41.056 1.00 70.19 103 ASP A O 1
ATOM 771 N N . PRO A 1 104 ? 61.893 -1.257 -41.833 1.00 73.75 104 PRO A N 1
ATOM 772 C CA . PRO A 1 104 ? 62.750 -1.730 -40.761 1.00 73.75 104 PRO A CA 1
ATOM 773 C C . PRO A 1 104 ? 64.195 -1.251 -40.993 1.00 73.75 104 PRO A C 1
ATOM 775 O O . PRO A 1 104 ? 64.638 -1.152 -42.143 1.00 73.75 104 PRO A O 1
ATOM 778 N N . PRO A 1 105 ? 64.960 -0.970 -39.922 1.00 71.44 105 PRO A N 1
ATOM 779 C CA . PRO A 1 105 ? 66.362 -0.598 -40.048 1.00 71.44 105 PRO A CA 1
ATOM 780 C C . PRO A 1 105 ? 67.144 -1.737 -40.712 1.00 71.44 105 PRO A C 1
ATOM 782 O O . PRO A 1 105 ? 67.088 -2.882 -40.267 1.00 71.44 105 PRO A O 1
ATOM 785 N N . ARG A 1 106 ? 67.883 -1.415 -41.780 1.00 67.38 106 ARG A N 1
ATOM 786 C CA . ARG A 1 106 ? 68.924 -2.301 -42.306 1.00 67.38 106 ARG A CA 1
ATOM 787 C C . ARG A 1 106 ? 70.077 -2.322 -41.306 1.00 67.38 106 ARG A C 1
ATOM 789 O O . ARG A 1 106 ? 70.741 -1.302 -41.125 1.00 67.38 106 ARG A O 1
ATOM 796 N N . THR A 1 107 ? 70.303 -3.479 -40.703 1.00 72.56 107 THR A N 1
ATOM 797 C CA . THR A 1 107 ? 71.566 -3.868 -40.065 1.00 72.56 107 THR A CA 1
ATOM 798 C C . THR A 1 107 ? 72.022 -5.175 -40.670 1.00 72.56 107 THR A C 1
ATOM 800 O O . THR A 1 107 ? 71.151 -6.070 -40.770 1.00 72.56 107 THR A O 1
#

Foldseek 3Di:
DLVVLVVLVVVLVVCVVCLCVPPNPVCVVVSVVSSVVSNVVSVVVVVVVVVVVVVVVVVVVVVVVVVVVVVVVVVVVVVVVVVVVVCVVVPPDDDDDDDDPPDDDDD

Secondary structure (DSSP, 8-state):
-HHHHHHHHHHHHHHHHHHHHHHGGGGHHHHHHHHHHHHHHHHHHHHHHHHHHHHHHHHHHHHHHHHHHHHHHHHHHHHHHHHHHHHHHHS--PPPPPPP--PPP--

pLDDT: mean 89.69, std 10.55, range [55.62, 97.75]